Protein AF-A0A154R5U2-F1 (afdb_monomer)

Nearest PDB structures (foldseek):
  1joa-assembly1_A  TM=6.467E-01  e=2.174E-02  Enterococcus faecalis
  8b9y-assembly2_D  TM=5.358E-01  e=7.226E-02  Trypanosoma cruzi
  5ybw-assembly1_A  TM=5.193E-01  e=1.318E-01  Anadara broughtonii
  5zlt-assembly1_C  TM=5.931E-01  e=6.989E-01  Acinetobacter baumannii
  5xvs-assembly1_A  TM=5.935E-01  e=1.557E+00  Acinetobacter baumannii

Sequence (77 aa):
MVDTMMVADLAYISLVERAKNVVVVSSDTDMWPGVMLALRAGCYVLQIHTKAGWRTQTHLINTLDALTARFYEQTSI

Foldseek 3Di:
DVLVVVLVVLLCCCPPVVAQEEEAEELDPSCLNSLVNNLVSNHQYEYEYADAPDDDDVVSLVVDDPSSNVSYHYHYD

Mean predicted aligned error: 2.55 Å

Solvent-accessible surface area (backbone atoms only — not comparable to full-atom values): 4296 Å² total; per-residue (Å²): 111,67,58,62,50,53,31,50,50,40,46,42,42,26,68,72,70,54,42,56,69,44,78,43,82,53,68,60,72,80,44,48,66,26,53,51,50,25,33,73,63,64,15,34,36,40,35,34,16,82,43,68,87,45,73,84,55,67,75,62,60,69,71,48,48,85,71,44,48,76,31,55,47,75,45,42,90

Secondary structure (DSSP, 8-state):
-HHHHHHHHHHIIIIIS--SEEEEE---GGGHHHHHHHHHTT-EEEEEESSTT----HHHHTT--TTGGGGEEEEE-

Radius of gyration: 11.56 Å; Cα contacts (8 Å, |Δi|>4): 122; chains: 1; bounding box: 26×30×29 Å

Structure (mmCIF, N/CA/C/O backbone):
data_AF-A0A154R5U2-F1
#
_entry.id   AF-A0A154R5U2-F1
#
loop_
_atom_site.group_PDB
_atom_site.id
_atom_site.type_symb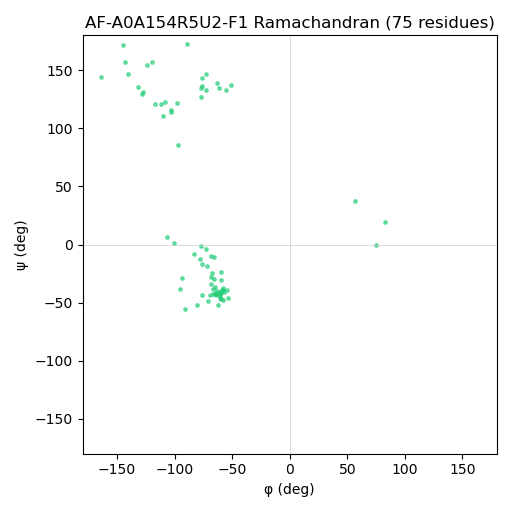ol
_atom_site.label_atom_id
_atom_site.label_alt_id
_atom_site.label_comp_id
_atom_site.label_asym_id
_atom_site.label_entity_id
_atom_site.label_seq_id
_atom_site.pdbx_PDB_ins_code
_atom_site.Cartn_x
_atom_site.Cartn_y
_atom_site.Cartn_z
_atom_site.occupancy
_atom_site.B_iso_or_equiv
_atom_site.auth_seq_id
_atom_site.auth_comp_id
_atom_site.auth_asym_id
_atom_site.auth_atom_id
_atom_site.pdbx_PDB_model_num
ATOM 1 N N . MET A 1 1 ? 2.961 -17.682 -3.448 1.00 62.53 1 MET A N 1
ATOM 2 C CA . MET A 1 1 ? 2.754 -18.108 -2.033 1.00 62.53 1 MET A CA 1
ATOM 3 C C . MET A 1 1 ? 3.376 -17.109 -1.068 1.00 62.53 1 MET A C 1
ATOM 5 O O . MET A 1 1 ? 2.731 -16.778 -0.084 1.00 62.53 1 MET A O 1
ATOM 9 N N . VAL A 1 2 ? 4.570 -16.583 -1.373 1.00 85.19 2 VAL A N 1
ATOM 10 C CA . VAL A 1 2 ? 5.162 -15.456 -0.630 1.00 85.19 2 VAL A CA 1
ATOM 11 C C . VAL A 1 2 ? 4.244 -14.228 -0.652 1.00 85.19 2 VAL A C 1
ATOM 13 O O . VAL A 1 2 ? 4.039 -13.617 0.388 1.00 85.19 2 VAL A O 1
ATOM 16 N N . ASP A 1 3 ? 3.588 -13.945 -1.780 1.00 87.12 3 ASP A N 1
ATOM 17 C CA . ASP A 1 3 ? 2.731 -12.757 -1.941 1.00 87.12 3 ASP A CA 1
ATOM 18 C C . ASP A 1 3 ? 1.550 -12.751 -0.964 1.00 87.12 3 ASP A C 1
ATOM 20 O O . ASP A 1 3 ? 1.257 -11.756 -0.308 1.00 87.12 3 ASP A O 1
ATOM 24 N N . THR A 1 4 ? 0.911 -13.908 -0.779 1.00 91.81 4 THR A N 1
ATOM 25 C CA . THR A 1 4 ? -0.180 -14.066 0.189 1.00 91.81 4 THR A CA 1
ATOM 26 C C . THR A 1 4 ? 0.292 -13.827 1.622 1.00 91.81 4 THR A C 1
ATOM 28 O O . THR A 1 4 ? -0.420 -13.189 2.393 1.00 91.81 4 THR A O 1
ATOM 31 N N . MET A 1 5 ? 1.488 -14.309 1.977 1.00 94.56 5 MET A N 1
ATOM 32 C CA . MET A 1 5 ? 2.064 -14.075 3.304 1.00 94.56 5 MET A CA 1
ATOM 33 C C . MET A 1 5 ? 2.404 -12.599 3.506 1.00 94.56 5 MET A C 1
ATOM 35 O O . MET A 1 5 ? 2.046 -12.039 4.533 1.00 94.56 5 MET A O 1
ATOM 39 N N . MET A 1 6 ? 2.987 -11.940 2.501 1.00 94.69 6 MET A N 1
ATOM 40 C CA . MET A 1 6 ? 3.282 -10.506 2.570 1.00 94.69 6 MET A CA 1
ATOM 41 C C . MET A 1 6 ? 2.015 -9.666 2.751 1.00 94.69 6 MET A C 1
ATOM 43 O O . MET A 1 6 ? 2.010 -8.733 3.549 1.00 94.69 6 MET A O 1
ATOM 47 N N . VAL A 1 7 ? 0.925 -10.004 2.056 1.00 96.44 7 VAL A N 1
ATOM 48 C CA . VAL A 1 7 ? -0.368 -9.324 2.228 1.00 96.44 7 VAL A CA 1
ATOM 49 C C . VAL A 1 7 ? -0.957 -9.582 3.619 1.00 96.44 7 VAL A C 1
ATOM 51 O O . VAL A 1 7 ? -1.518 -8.664 4.217 1.00 96.44 7 VAL A O 1
ATOM 54 N N . ALA A 1 8 ? -0.819 -10.797 4.154 1.00 96.94 8 ALA A N 1
ATOM 55 C CA . ALA A 1 8 ? -1.261 -11.118 5.510 1.00 96.94 8 ALA A CA 1
ATOM 56 C C . ALA A 1 8 ? -0.464 -10.344 6.575 1.00 96.94 8 ALA A C 1
ATOM 58 O O . ALA A 1 8 ? -1.065 -9.785 7.493 1.00 96.94 8 ALA A O 1
ATOM 59 N N . ASP A 1 9 ? 0.856 -10.237 6.414 1.00 96.44 9 ASP A N 1
ATOM 60 C CA . ASP A 1 9 ? 1.720 -9.457 7.304 1.00 96.44 9 ASP A CA 1
ATOM 61 C C . ASP A 1 9 ? 1.377 -7.965 7.235 1.00 96.44 9 ASP A C 1
ATOM 63 O O . ASP A 1 9 ? 1.216 -7.321 8.271 1.00 96.44 9 ASP A O 1
ATOM 67 N N . LEU A 1 10 ? 1.157 -7.430 6.028 1.00 97.19 10 LEU A N 1
ATOM 68 C CA . LEU A 1 10 ? 0.631 -6.078 5.804 1.00 97.19 10 LEU A CA 1
ATOM 69 C C . LEU A 1 10 ? -0.677 -5.847 6.570 1.00 97.19 10 LEU A C 1
ATOM 71 O O . LEU A 1 10 ? -0.838 -4.832 7.246 1.00 97.19 10 LEU A O 1
ATOM 75 N N . ALA A 1 11 ? -1.606 -6.801 6.508 1.00 97.69 11 ALA A N 1
ATOM 76 C CA . ALA A 1 11 ? -2.860 -6.702 7.239 1.00 97.69 11 ALA A CA 1
ATOM 77 C C . ALA A 1 11 ? -2.649 -6.709 8.757 1.00 97.69 11 ALA A C 1
ATOM 79 O O . ALA A 1 11 ? -3.271 -5.915 9.466 1.00 97.69 11 ALA A O 1
ATOM 80 N N . TYR A 1 12 ? -1.757 -7.565 9.252 1.00 98.25 12 TYR A N 1
ATOM 81 C CA . TYR A 1 12 ? -1.431 -7.652 10.669 1.00 98.25 12 TYR A CA 1
ATOM 82 C C . TYR A 1 12 ? -0.829 -6.339 11.195 1.00 98.25 12 TYR A C 1
ATOM 84 O O . TYR A 1 12 ? -1.366 -5.761 12.144 1.00 98.25 12 TYR A O 1
ATOM 92 N N . ILE A 1 13 ? 0.206 -5.802 10.542 1.00 97.94 13 ILE A N 1
ATOM 93 C CA . ILE A 1 13 ? 0.852 -4.557 10.990 1.00 97.94 13 ILE A CA 1
ATOM 94 C C . ILE A 1 13 ? -0.098 -3.353 10.903 1.00 97.94 13 ILE A C 1
ATOM 96 O O . ILE A 1 13 ? -0.103 -2.485 11.779 1.00 97.94 13 ILE A O 1
ATOM 100 N N . SER A 1 14 ? -0.957 -3.299 9.881 1.00 97.62 14 SER A N 1
ATOM 101 C CA . SER A 1 14 ? -1.883 -2.182 9.689 1.00 97.62 14 SER A CA 1
ATOM 102 C C . SER A 1 14 ? -3.073 -2.224 10.647 1.00 97.62 14 SER A C 1
ATOM 104 O O . SER A 1 14 ? -3.450 -1.190 11.197 1.00 97.62 14 SER A O 1
ATOM 106 N N . LEU A 1 15 ? -3.678 -3.394 10.862 1.00 97.31 15 LEU A N 1
ATOM 107 C CA . LEU A 1 15 ? -4.934 -3.514 11.614 1.00 97.31 15 LEU A CA 1
ATOM 108 C C . LEU A 1 15 ? -4.717 -3.856 13.090 1.00 97.31 15 LEU A C 1
ATOM 110 O O . LEU A 1 15 ? -5.441 -3.342 13.946 1.00 97.31 15 LEU A O 1
ATOM 114 N N . VAL A 1 16 ? -3.739 -4.714 13.391 1.00 97.69 16 VAL A N 1
ATOM 115 C CA . VAL A 1 16 ? -3.469 -5.192 14.755 1.00 97.69 16 VAL A CA 1
ATOM 116 C C . VAL A 1 16 ? -2.462 -4.281 15.437 1.00 97.69 16 VAL A C 1
ATOM 118 O O . VAL A 1 16 ? -2.772 -3.699 16.476 1.00 97.69 16 VAL A O 1
ATOM 121 N N . GLU A 1 17 ? -1.291 -4.087 14.829 1.00 97.81 17 GLU A N 1
ATOM 122 C CA . GLU A 1 17 ? -0.247 -3.223 15.403 1.00 97.81 17 GLU A CA 1
ATOM 123 C C . GLU A 1 17 ? -0.533 -1.728 15.202 1.00 97.81 17 GLU A C 1
ATOM 125 O O . GLU A 1 17 ? 0.074 -0.881 15.857 1.00 97.81 17 GLU A O 1
ATOM 130 N N . ARG A 1 18 ? -1.504 -1.393 14.340 1.00 96.06 18 ARG A N 1
ATOM 131 C CA . ARG A 1 18 ? -1.935 -0.018 14.037 1.00 96.06 18 ARG A CA 1
ATOM 132 C C . ARG A 1 18 ? -0.789 0.865 13.543 1.00 96.06 18 ARG A C 1
ATOM 134 O O . ARG A 1 18 ? -0.740 2.060 13.870 1.00 96.06 18 ARG A O 1
ATOM 141 N N . ALA A 1 19 ? 0.111 0.288 12.747 1.00 97.69 19 ALA A N 1
ATOM 142 C CA . ALA A 1 19 ? 1.193 1.015 12.104 1.00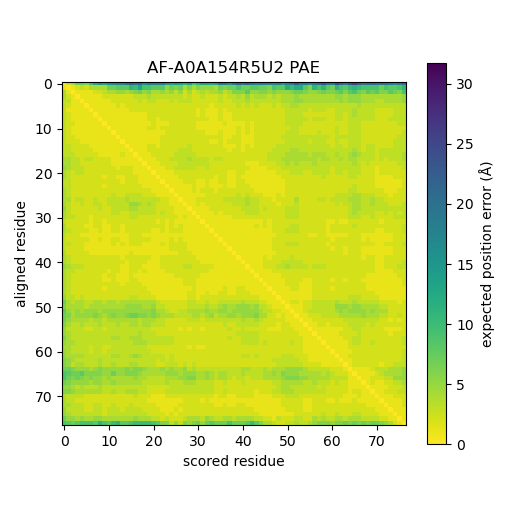 97.69 19 ALA A CA 1
ATOM 143 C C . ALA A 1 19 ? 0.646 2.245 11.361 1.00 97.69 19 ALA A C 1
ATOM 145 O O . ALA A 1 19 ? -0.394 2.191 10.706 1.00 97.69 19 ALA A O 1
ATOM 146 N N . LYS A 1 20 ? 1.336 3.382 11.479 1.00 97.81 20 LYS A N 1
ATOM 147 C CA . LYS A 1 20 ? 0.936 4.630 10.805 1.00 97.81 20 LYS A CA 1
ATOM 148 C C . LYS A 1 20 ? 1.614 4.823 9.463 1.00 97.81 20 LYS A C 1
ATOM 150 O O . LYS A 1 20 ? 1.017 5.427 8.584 1.00 97.81 20 LYS A O 1
ATOM 155 N N . ASN A 1 21 ? 2.815 4.280 9.314 1.00 98.06 21 ASN A N 1
ATOM 156 C CA . ASN A 1 21 ? 3.598 4.347 8.093 1.00 98.06 21 ASN A CA 1
ATOM 157 C C . ASN A 1 21 ? 4.003 2.927 7.717 1.00 98.06 21 ASN A C 1
ATOM 159 O O . ASN A 1 21 ? 4.505 2.189 8.565 1.00 98.06 21 ASN A O 1
ATOM 163 N N . VAL A 1 22 ? 3.786 2.558 6.463 1.00 98.00 22 VAL A N 1
ATOM 164 C CA . VAL A 1 22 ? 4.112 1.243 5.924 1.00 98.00 22 VAL A CA 1
ATOM 165 C C . VAL A 1 22 ? 4.940 1.436 4.664 1.00 98.00 22 VAL A C 1
ATOM 167 O O . VAL A 1 22 ? 4.566 2.198 3.775 1.00 98.00 22 VAL A O 1
ATOM 170 N N . VAL A 1 23 ? 6.073 0.743 4.588 1.00 97.81 23 VAL A N 1
ATOM 171 C CA . VAL A 1 23 ? 6.921 0.730 3.396 1.00 97.81 23 VAL A CA 1
ATOM 172 C C . VAL A 1 23 ? 6.790 -0.633 2.733 1.00 97.81 23 VAL A C 1
ATOM 174 O O . VAL A 1 23 ? 7.065 -1.655 3.357 1.00 97.81 23 VAL A O 1
ATOM 177 N N . VAL A 1 24 ? 6.377 -0.648 1.468 1.00 97.06 24 VAL A N 1
ATOM 178 C CA . VAL A 1 24 ? 6.2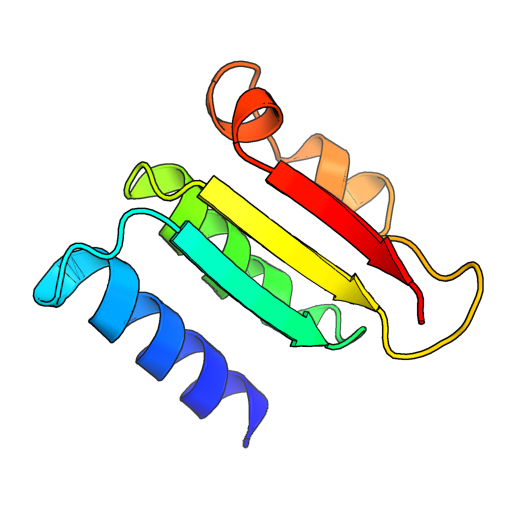51 -1.868 0.664 1.00 97.06 24 VAL A CA 1
ATOM 179 C C . VAL A 1 24 ? 7.331 -1.853 -0.405 1.00 97.06 24 VAL A C 1
ATOM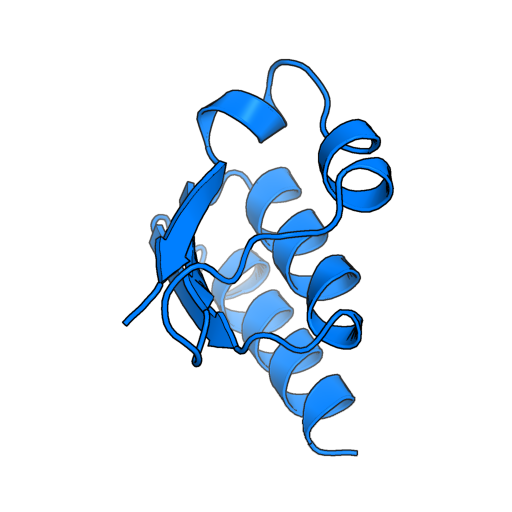 181 O O . VAL A 1 24 ? 7.272 -1.054 -1.334 1.00 97.06 24 VAL A O 1
ATOM 184 N N . VAL A 1 25 ? 8.318 -2.739 -0.293 1.00 96.56 25 VAL A N 1
ATOM 185 C CA . VAL A 1 25 ? 9.378 -2.885 -1.302 1.00 96.56 25 VAL A CA 1
ATOM 186 C C . VAL A 1 25 ? 9.008 -4.030 -2.235 1.00 96.56 25 VAL A C 1
ATOM 188 O O . VAL A 1 25 ? 9.371 -5.180 -2.006 1.00 96.56 25 VAL A O 1
ATOM 191 N N . SER A 1 26 ? 8.220 -3.722 -3.261 1.00 95.12 26 SER A N 1
ATOM 192 C CA . SER A 1 26 ? 7.822 -4.683 -4.285 1.00 95.12 26 SER A CA 1
ATOM 193 C C . SER A 1 26 ? 7.254 -3.972 -5.510 1.00 95.12 26 SER A C 1
ATOM 195 O O . SER A 1 26 ? 6.538 -2.973 -5.404 1.00 95.12 26 SER A O 1
ATOM 197 N N . SER A 1 27 ? 7.546 -4.541 -6.676 1.00 94.62 27 SER A N 1
ATOM 198 C CA . SER A 1 27 ? 6.934 -4.172 -7.955 1.00 94.62 27 SER A CA 1
ATOM 199 C C . SER A 1 27 ? 5.824 -5.125 -8.394 1.00 94.62 27 SER A C 1
ATOM 201 O O . SER A 1 27 ? 5.274 -4.946 -9.481 1.00 94.62 27 SER A O 1
ATOM 203 N N . ASP A 1 28 ? 5.515 -6.140 -7.588 1.00 94.12 28 ASP A N 1
ATOM 204 C CA . ASP A 1 28 ? 4.459 -7.096 -7.897 1.00 94.12 28 ASP A CA 1
ATOM 205 C C . ASP A 1 28 ? 3.076 -6.450 -7.734 1.00 94.12 28 ASP A C 1
ATOM 207 O O . ASP A 1 28 ? 2.785 -5.785 -6.734 1.00 94.12 28 ASP A O 1
ATOM 211 N N . THR A 1 29 ? 2.212 -6.647 -8.727 1.00 94.19 29 THR A N 1
ATOM 212 C CA . THR A 1 29 ? 0.825 -6.181 -8.694 1.00 94.19 29 THR A CA 1
ATOM 213 C C . THR A 1 29 ? -0.013 -6.911 -7.657 1.00 94.19 29 THR A C 1
ATOM 215 O O . THR A 1 29 ? -0.973 -6.332 -7.146 1.00 94.19 29 THR A O 1
ATOM 218 N N . ASP A 1 30 ? 0.374 -8.131 -7.286 1.00 94.56 30 ASP A N 1
ATOM 219 C CA . ASP A 1 30 ? -0.349 -8.952 -6.316 1.00 94.56 30 ASP A CA 1
ATOM 220 C C . ASP A 1 30 ? -0.270 -8.375 -4.889 1.00 94.56 30 ASP A C 1
ATOM 222 O O . ASP A 1 30 ? -1.030 -8.773 -4.008 1.00 94.56 30 ASP A O 1
ATOM 226 N N . MET A 1 31 ? 0.578 -7.361 -4.665 1.00 95.25 31 MET A N 1
ATOM 227 C CA . MET A 1 31 ? 0.631 -6.574 -3.424 1.00 95.25 31 MET A CA 1
ATOM 228 C C . MET A 1 31 ? -0.493 -5.552 -3.289 1.0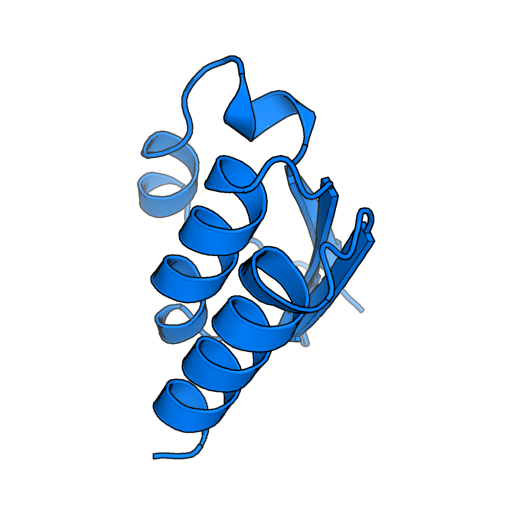0 95.25 31 MET A C 1
ATOM 230 O O . MET A 1 31 ? -0.743 -5.058 -2.186 1.00 95.25 31 MET A O 1
ATOM 234 N N . TRP A 1 32 ? -1.185 -5.220 -4.382 1.00 96.50 32 TRP A N 1
ATOM 235 C CA . TRP A 1 32 ? -2.174 -4.144 -4.384 1.00 96.50 32 TRP A CA 1
ATOM 236 C C . TRP A 1 32 ? -3.301 -4.312 -3.353 1.00 96.50 32 TRP A C 1
ATOM 238 O O . TRP A 1 32 ? -3.624 -3.327 -2.687 1.00 96.50 32 TRP A O 1
ATOM 248 N N . PRO A 1 33 ? -3.867 -5.516 -3.125 1.00 96.19 33 PRO A N 1
ATOM 249 C CA . PRO A 1 33 ? -4.859 -5.714 -2.070 1.00 96.19 33 PRO A CA 1
ATOM 250 C C . PRO A 1 33 ? -4.332 -5.364 -0.670 1.00 96.19 33 PRO A C 1
ATOM 252 O O . PRO A 1 33 ? -5.051 -4.750 0.116 1.00 96.19 33 PRO A O 1
ATOM 255 N N . GLY A 1 34 ? -3.071 -5.697 -0.370 1.00 96.88 34 GLY A N 1
ATOM 256 C CA . GLY A 1 34 ? -2.429 -5.358 0.905 1.00 96.88 34 GLY A CA 1
ATOM 257 C C . GLY A 1 34 ? -2.178 -3.857 1.053 1.00 96.88 34 GLY A C 1
ATOM 258 O O . GLY A 1 34 ? -2.494 -3.279 2.091 1.00 96.88 34 GLY A O 1
ATOM 259 N N . VAL A 1 35 ? -1.698 -3.207 -0.012 1.00 97.81 35 VAL A N 1
ATOM 260 C CA . VAL A 1 35 ? -1.539 -1.742 -0.074 1.00 97.81 35 VAL A CA 1
ATOM 261 C C . VAL A 1 35 ? -2.876 -1.041 0.172 1.00 97.81 35 VAL A C 1
ATOM 263 O O . VAL A 1 35 ? -2.964 -0.144 1.008 1.00 97.81 35 VAL A O 1
ATOM 266 N N . MET A 1 36 ? -3.937 -1.482 -0.505 1.00 97.50 36 MET A N 1
ATOM 267 C CA . MET A 1 36 ? -5.282 -0.938 -0.328 1.00 97.50 36 MET A CA 1
ATOM 268 C C . MET A 1 36 ? -5.799 -1.104 1.093 1.00 97.50 36 MET A C 1
ATOM 270 O O . MET A 1 36 ? -6.353 -0.162 1.658 1.00 97.50 36 MET A O 1
ATOM 274 N N . LEU A 1 37 ? -5.608 -2.282 1.683 1.00 97.00 37 LEU A N 1
ATOM 275 C CA . LEU A 1 37 ? -6.003 -2.544 3.059 1.00 97.00 37 LEU A CA 1
ATOM 276 C C . LEU A 1 37 ? -5.284 -1.599 4.029 1.00 97.00 37 LEU A C 1
ATOM 278 O O . LEU A 1 37 ? -5.945 -0.986 4.867 1.00 97.00 37 LEU A O 1
ATOM 282 N N . ALA A 1 38 ? -3.969 -1.422 3.884 1.00 97.88 38 ALA A N 1
ATOM 283 C CA . ALA A 1 38 ? -3.190 -0.511 4.720 1.00 97.88 38 ALA A CA 1
ATOM 284 C C . ALA A 1 38 ? -3.678 0.944 4.592 1.00 97.88 38 ALA A C 1
ATOM 286 O O . ALA A 1 38 ? -3.935 1.608 5.597 1.00 97.88 38 ALA A O 1
ATOM 287 N N . LEU A 1 39 ? -3.905 1.426 3.367 1.00 97.69 39 LEU A N 1
ATOM 288 C CA . LEU A 1 39 ? -4.452 2.768 3.130 1.00 97.69 39 LEU A CA 1
ATOM 289 C C . LEU A 1 39 ? -5.837 2.945 3.768 1.00 97.69 39 LEU A C 1
ATOM 291 O O . LEU A 1 39 ? -6.117 3.970 4.388 1.00 97.69 39 LEU A O 1
ATOM 295 N N . ARG A 1 40 ? -6.708 1.934 3.664 1.00 96.31 40 ARG A N 1
ATOM 296 C CA . ARG A 1 40 ? -8.047 1.937 4.280 1.00 96.31 40 ARG A CA 1
ATOM 297 C C . ARG A 1 40 ? -7.997 1.867 5.806 1.00 96.31 40 ARG A C 1
ATOM 299 O O . ARG A 1 40 ? -8.883 2.416 6.455 1.00 96.31 40 ARG A O 1
ATOM 306 N N . ALA A 1 41 ? -6.957 1.261 6.374 1.00 96.25 41 ALA A N 1
ATOM 307 C CA . ALA A 1 41 ? -6.667 1.301 7.807 1.00 96.25 41 ALA A CA 1
ATOM 308 C C . ALA A 1 41 ? -6.136 2.674 8.277 1.00 96.25 41 ALA A C 1
ATOM 310 O O . ALA A 1 41 ? -5.938 2.887 9.476 1.00 96.25 41 ALA A O 1
ATOM 311 N N . GLY A 1 42 ? -5.926 3.620 7.353 1.00 96.00 42 GLY A N 1
ATOM 312 C CA . GLY A 1 42 ? -5.397 4.952 7.638 1.00 96.00 42 GLY A CA 1
ATOM 313 C C . GLY A 1 42 ? -3.874 4.992 7.748 1.00 96.00 42 GLY A C 1
ATOM 314 O O . GLY A 1 42 ? -3.338 5.917 8.361 1.00 96.00 42 GLY A O 1
ATOM 315 N N . CYS A 1 43 ? -3.177 3.993 7.202 1.00 98.12 43 CYS A N 1
ATOM 316 C CA . CYS A 1 43 ? -1.728 4.030 7.065 1.00 98.12 43 CYS A CA 1
ATOM 317 C C . CYS A 1 43 ? -1.335 4.952 5.907 1.00 98.12 43 CYS A C 1
ATOM 319 O O . CYS A 1 43 ? -1.963 4.942 4.850 1.00 98.12 43 CYS A O 1
ATOM 321 N N . TYR A 1 44 ? -0.239 5.678 6.081 1.00 98.56 44 TYR A N 1
ATOM 322 C CA . TYR A 1 44 ? 0.543 6.200 4.974 1.00 98.56 44 TYR A CA 1
ATOM 323 C C . TYR A 1 44 ? 1.386 5.065 4.384 1.00 98.56 44 TYR A C 1
ATOM 325 O O . TYR A 1 44 ? 2.094 4.372 5.119 1.00 98.56 44 TYR A O 1
ATOM 333 N N . VAL A 1 45 ? 1.293 4.847 3.075 1.00 98.50 45 VAL A N 1
ATOM 334 C CA . VAL A 1 45 ? 1.990 3.772 2.367 1.00 98.50 45 VAL A CA 1
ATOM 335 C C . VAL A 1 45 ? 2.969 4.366 1.365 1.00 98.50 45 VAL A C 1
ATOM 337 O O . VAL A 1 45 ? 2.563 5.049 0.427 1.00 98.50 45 VAL A O 1
ATOM 340 N N . LEU A 1 46 ? 4.249 4.035 1.533 1.00 98.44 46 LEU A N 1
ATOM 341 C CA . LEU A 1 46 ? 5.290 4.275 0.540 1.00 98.44 46 LEU A CA 1
ATOM 342 C C . LEU A 1 46 ? 5.614 2.963 -0.176 1.00 98.44 46 LEU A C 1
ATOM 344 O O . LEU A 1 46 ? 6.136 2.029 0.435 1.00 98.44 46 LEU A O 1
ATOM 348 N N . GLN A 1 47 ? 5.345 2.894 -1.475 1.00 97.88 47 GLN A N 1
ATOM 349 C CA . GLN A 1 47 ? 5.724 1.752 -2.299 1.00 97.88 47 GLN A CA 1
ATOM 350 C C . GLN A 1 47 ? 7.032 2.019 -3.053 1.00 97.88 47 GLN A C 1
ATOM 352 O O . GLN A 1 47 ? 7.130 2.958 -3.839 1.00 97.88 47 GLN A O 1
ATOM 357 N N . ILE A 1 48 ? 8.035 1.168 -2.842 1.00 98.06 48 ILE A N 1
ATOM 358 C CA . ILE A 1 48 ? 9.313 1.203 -3.554 1.00 98.06 48 ILE A CA 1
ATOM 359 C C . ILE A 1 48 ? 9.317 0.091 -4.601 1.00 98.06 48 ILE A C 1
ATOM 361 O O . ILE A 1 48 ? 9.328 -1.098 -4.278 1.00 98.06 48 ILE A O 1
ATOM 365 N N . HIS A 1 49 ? 9.333 0.491 -5.867 1.00 97.88 49 HIS A N 1
ATOM 366 C CA . HIS A 1 49 ? 9.453 -0.408 -7.006 1.00 97.88 49 HIS A CA 1
ATOM 367 C C . HIS A 1 49 ? 10.896 -0.879 -7.169 1.00 97.88 49 HIS A C 1
ATOM 369 O O . HIS A 1 49 ? 11.827 -0.079 -7.137 1.00 97.88 49 HIS A O 1
ATOM 375 N N . THR A 1 50 ? 11.093 -2.177 -7.397 1.00 95.75 50 THR A N 1
ATOM 376 C CA . THR A 1 50 ? 12.416 -2.823 -7.425 1.00 95.75 50 THR A CA 1
ATOM 377 C C . THR A 1 50 ? 13.210 -2.571 -8.710 1.00 95.75 50 THR A C 1
ATOM 379 O O . THR A 1 50 ? 14.337 -3.046 -8.844 1.00 95.75 50 THR A O 1
ATOM 382 N N . LYS A 1 51 ? 12.642 -1.834 -9.671 1.00 94.31 51 LYS A N 1
ATOM 383 C CA . LYS A 1 51 ? 13.266 -1.493 -10.953 1.00 94.31 51 LYS A CA 1
ATOM 384 C C . LYS A 1 51 ? 13.128 -0.004 -11.242 1.00 94.31 51 LYS A C 1
ATOM 386 O O . LYS A 1 51 ? 12.039 0.549 -11.116 1.00 94.31 51 LYS A O 1
ATOM 391 N N . ALA A 1 52 ? 14.213 0.609 -11.706 1.00 94.44 52 ALA A N 1
ATOM 392 C CA . ALA A 1 52 ? 14.249 2.026 -12.040 1.00 94.44 52 ALA A CA 1
ATOM 393 C C . ALA A 1 52 ? 13.166 2.410 -13.062 1.00 94.44 52 ALA A C 1
ATOM 395 O O . ALA A 1 52 ? 12.974 1.737 -14.081 1.00 94.44 52 ALA A O 1
ATOM 396 N N . GLY A 1 53 ? 12.445 3.495 -12.774 1.00 93.75 53 GLY A N 1
ATOM 397 C CA . GLY A 1 53 ? 11.375 4.027 -13.621 1.00 93.75 53 GLY A CA 1
ATOM 398 C C . GLY A 1 53 ? 10.072 3.224 -13.589 1.00 93.75 53 GLY A C 1
ATOM 399 O O . GLY A 1 53 ? 9.114 3.597 -14.270 1.00 93.75 53 GLY A O 1
ATOM 400 N N . TRP A 1 54 ? 10.007 2.135 -12.818 1.00 96.31 54 TRP A N 1
ATOM 401 C CA . TRP A 1 54 ? 8.758 1.410 -12.627 1.00 96.31 54 TRP A CA 1
ATOM 402 C C . TRP A 1 54 ? 7.810 2.195 -11.733 1.00 96.31 54 TRP A C 1
ATOM 404 O O . TRP A 1 54 ? 8.208 2.918 -10.822 1.00 96.31 54 TRP A O 1
ATOM 414 N N . ARG A 1 55 ? 6.526 2.034 -12.034 1.00 96.69 55 ARG A N 1
ATOM 415 C CA . ARG A 1 55 ? 5.425 2.675 -11.333 1.00 96.69 55 ARG A CA 1
ATOM 416 C C . ARG A 1 55 ? 4.255 1.719 -11.242 1.00 96.69 55 ARG A C 1
ATOM 418 O O . ARG A 1 55 ? 4.077 0.842 -12.090 1.00 96.69 55 ARG A O 1
ATOM 425 N N . THR A 1 56 ? 3.408 1.966 -10.266 1.00 96.81 56 THR A N 1
ATOM 426 C CA . THR A 1 56 ? 2.129 1.299 -10.101 1.00 96.81 56 THR A CA 1
ATOM 427 C C . THR A 1 56 ? 1.255 1.571 -11.313 1.00 96.81 56 THR A C 1
ATOM 429 O O . THR A 1 56 ? 1.170 2.693 -11.824 1.00 96.81 56 THR A O 1
ATOM 432 N N . GLN A 1 57 ? 0.622 0.511 -11.800 1.00 96.06 57 GLN A N 1
ATOM 433 C CA . GLN A 1 57 ? -0.173 0.555 -13.016 1.00 96.06 57 GLN A CA 1
ATOM 434 C C . GLN A 1 57 ? -1.370 1.496 -12.837 1.00 96.06 57 GLN A C 1
ATOM 436 O O . GLN A 1 57 ? -2.028 1.500 -11.798 1.00 96.06 57 GLN A O 1
ATOM 441 N N . THR A 1 58 ? -1.675 2.297 -13.860 1.00 95.56 58 THR A N 1
ATOM 442 C CA . THR A 1 58 ? -2.679 3.371 -13.764 1.00 95.56 58 THR A CA 1
ATOM 443 C C . THR A 1 58 ? -4.058 2.863 -13.351 1.00 95.56 58 THR A C 1
ATOM 445 O O . THR A 1 58 ? -4.736 3.516 -12.567 1.00 95.56 58 THR A O 1
ATOM 448 N N . HIS A 1 59 ? -4.472 1.685 -13.823 1.00 95.94 59 HIS A N 1
ATOM 449 C CA . HIS A 1 59 ? -5.773 1.131 -13.452 1.00 95.94 59 HIS A CA 1
ATOM 450 C C . HIS A 1 59 ? -5.862 0.773 -11.960 1.00 95.94 59 HIS A C 1
ATOM 452 O O . HIS A 1 59 ? -6.943 0.871 -11.393 1.00 95.94 59 HIS A O 1
ATOM 458 N N . LEU A 1 60 ? -4.741 0.415 -11.321 1.00 96.38 60 LEU A N 1
ATOM 459 C CA . LEU A 1 60 ? -4.675 0.200 -9.877 1.00 96.38 60 LEU A CA 1
ATOM 460 C C . LEU A 1 60 ? -4.782 1.540 -9.151 1.00 96.38 60 LEU A C 1
ATOM 462 O O . LEU A 1 60 ? -5.640 1.695 -8.290 1.00 96.38 60 LEU A O 1
ATOM 466 N N . ILE A 1 61 ? -4.012 2.548 -9.567 1.00 96.62 61 ILE A N 1
ATOM 467 C CA . ILE A 1 61 ? -4.097 3.909 -9.007 1.00 96.62 61 ILE A CA 1
ATOM 468 C C . ILE A 1 61 ? -5.526 4.462 -9.067 1.00 96.62 61 ILE A C 1
ATOM 470 O O . ILE A 1 61 ? -5.991 5.058 -8.102 1.00 96.62 61 ILE A O 1
ATOM 474 N N . ASN A 1 62 ? -6.258 4.195 -10.148 1.00 95.75 62 ASN A N 1
ATOM 475 C CA . ASN A 1 62 ? -7.645 4.636 -10.313 1.00 95.75 62 ASN A CA 1
ATOM 476 C C . ASN A 1 62 ? -8.634 3.995 -9.321 1.00 95.75 62 ASN A C 1
ATOM 478 O O . ASN A 1 62 ? -9.778 4.433 -9.245 1.00 95.75 62 ASN A O 1
ATOM 482 N N . THR A 1 63 ? -8.225 2.967 -8.570 1.00 96.12 63 THR A N 1
ATOM 483 C CA . THR A 1 63 ? -9.037 2.392 -7.484 1.00 96.12 63 THR A CA 1
ATOM 484 C C . THR A 1 63 ? -8.908 3.162 -6.164 1.00 96.12 63 THR A C 1
ATOM 486 O O . THR A 1 63 ? -9.664 2.899 -5.228 1.00 96.12 63 THR A O 1
ATOM 489 N N . LEU A 1 64 ? -7.982 4.126 -6.078 1.00 95.38 64 LEU A N 1
ATOM 490 C CA . LEU A 1 64 ? -7.867 5.039 -4.943 1.00 95.38 64 LEU A CA 1
ATOM 491 C C . LEU A 1 64 ? -8.961 6.107 -5.009 1.00 95.38 64 LEU A C 1
ATOM 493 O O . LEU A 1 64 ? -9.209 6.710 -6.052 1.00 95.38 64 LEU A O 1
ATOM 497 N N . ASP A 1 65 ? -9.577 6.386 -3.865 1.00 94.31 65 ASP A N 1
ATOM 498 C CA . ASP A 1 65 ? -10.411 7.575 -3.700 1.00 94.31 65 ASP A CA 1
ATOM 499 C C . ASP A 1 65 ? -9.576 8.773 -3.227 1.00 94.31 65 ASP A C 1
ATOM 501 O O . ASP A 1 65 ? -8.402 8.649 -2.880 1.00 94.31 65 ASP A O 1
ATOM 505 N N . ALA A 1 66 ? -10.185 9.959 -3.184 1.00 90.62 66 ALA A N 1
ATOM 506 C CA . ALA A 1 66 ? -9.486 11.188 -2.808 1.00 90.62 66 ALA A CA 1
ATOM 507 C C . ALA A 1 66 ? -8.884 11.160 -1.389 1.00 90.62 66 ALA A C 1
ATOM 509 O O . ALA A 1 66 ? -7.963 11.928 -1.109 1.00 90.62 66 ALA A O 1
ATOM 510 N N . LEU A 1 67 ? -9.406 10.318 -0.490 1.00 90.31 67 LEU A N 1
ATOM 511 C CA . LEU A 1 67 ? -8.893 10.188 0.871 1.00 90.31 67 LEU A CA 1
ATOM 512 C C . LEU A 1 67 ? -7.656 9.295 0.885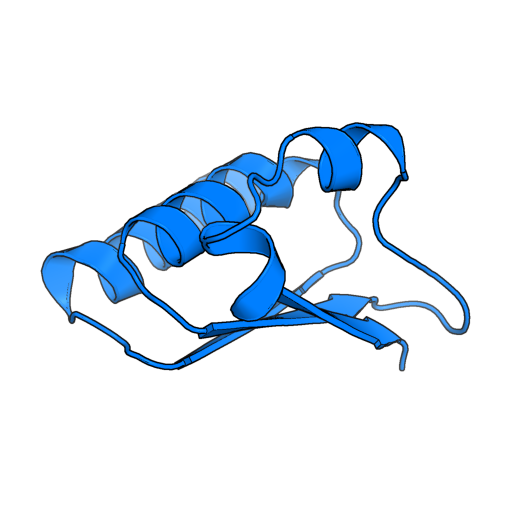 1.00 90.31 67 LEU A C 1
ATOM 514 O O . LEU A 1 67 ? -6.611 9.715 1.366 1.00 90.31 67 LEU A O 1
ATOM 518 N N . THR A 1 68 ? -7.757 8.103 0.306 1.00 93.94 68 THR A N 1
ATOM 519 C CA . THR A 1 68 ? -6.670 7.117 0.246 1.00 93.94 68 THR A CA 1
ATO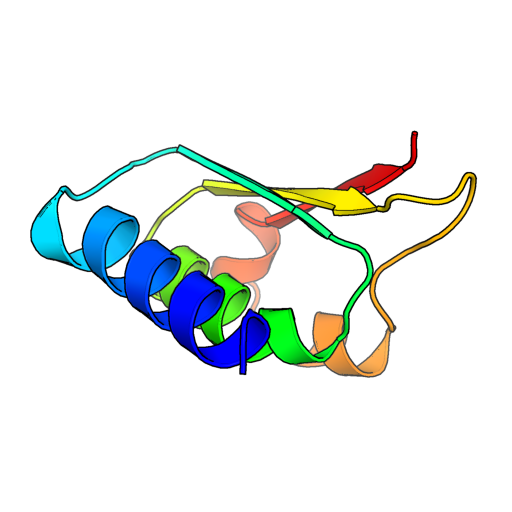M 520 C C . THR A 1 68 ? -5.522 7.562 -0.657 1.00 93.94 68 THR A C 1
ATOM 522 O O . THR A 1 68 ? -4.365 7.341 -0.314 1.00 93.94 68 THR A O 1
ATOM 525 N N . ALA A 1 69 ? -5.808 8.279 -1.748 1.00 94.75 69 ALA A N 1
ATOM 526 C CA . ALA A 1 69 ? -4.790 8.797 -2.662 1.00 94.75 69 ALA A CA 1
ATOM 527 C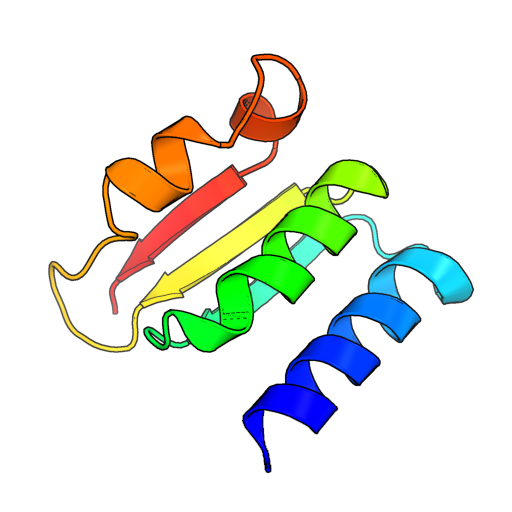 C . ALA A 1 69 ? -3.786 9.746 -1.987 1.00 94.75 69 ALA A C 1
ATOM 529 O O . ALA A 1 69 ? -2.629 9.789 -2.384 1.00 94.75 69 ALA A O 1
ATOM 530 N N . ARG A 1 70 ? -4.201 10.486 -0.948 1.00 95.81 70 ARG A N 1
ATOM 531 C CA . ARG A 1 70 ? -3.319 11.404 -0.200 1.00 95.81 70 ARG A CA 1
ATOM 532 C C . ARG A 1 70 ? -2.298 10.689 0.681 1.00 95.81 70 ARG A C 1
ATOM 534 O O . ARG A 1 70 ? -1.334 11.314 1.105 1.00 95.81 70 ARG A O 1
ATOM 541 N N . PHE A 1 71 ? -2.541 9.419 0.986 1.00 97.56 71 PHE A N 1
ATOM 542 C CA . PHE A 1 71 ? -1.701 8.608 1.862 1.00 97.56 71 PHE A CA 1
ATOM 543 C C . PHE A 1 71 ? -0.878 7.580 1.089 1.00 97.56 71 PHE A C 1
ATOM 545 O O . PHE A 1 71 ? -0.223 6.749 1.708 1.00 97.56 71 PHE A O 1
ATOM 552 N N . TYR A 1 72 ? -0.912 7.622 -0.242 1.00 98.19 72 TYR A N 1
ATOM 553 C CA . TYR A 1 72 ? -0.161 6.715 -1.092 1.00 98.19 72 TYR A CA 1
ATOM 554 C C . TYR A 1 72 ? 0.934 7.464 -1.845 1.00 98.19 72 TYR A C 1
ATOM 556 O O . TYR A 1 72 ? 0.655 8.356 -2.647 1.00 98.19 72 TYR A O 1
ATOM 564 N N . GLU A 1 73 ? 2.174 7.041 -1.639 1.00 98.12 73 GLU A N 1
ATOM 565 C CA . GLU A 1 73 ? 3.326 7.488 -2.408 1.00 98.12 73 GLU A CA 1
ATOM 566 C C . GLU A 1 73 ? 4.051 6.304 -3.036 1.00 98.12 73 GLU A C 1
ATOM 568 O O . GLU A 1 73 ? 4.000 5.169 -2.557 1.00 98.12 73 GLU A O 1
ATOM 573 N N . GLN A 1 74 ? 4.743 6.576 -4.138 1.00 97.56 74 GLN A N 1
ATOM 574 C CA . GLN A 1 74 ? 5.544 5.578 -4.823 1.00 97.56 74 GLN A CA 1
ATOM 575 C C . GLN A 1 74 ? 6.849 6.173 -5.332 1.00 97.56 74 GLN A C 1
ATOM 577 O O . GLN A 1 74 ? 6.900 7.325 -5.762 1.00 97.56 74 GLN A O 1
ATOM 582 N N . THR A 1 75 ? 7.887 5.351 -5.335 1.00 97.94 75 THR A N 1
ATOM 583 C CA . THR A 1 75 ? 9.177 5.645 -5.955 1.00 97.94 75 THR A CA 1
ATOM 584 C C . THR A 1 75 ? 9.765 4.361 -6.536 1.00 97.94 75 THR A C 1
ATOM 586 O O . THR A 1 75 ? 9.238 3.272 -6.309 1.00 97.94 75 THR A O 1
ATOM 589 N N . SER A 1 76 ? 10.854 4.464 -7.284 1.00 96.56 76 SER A N 1
ATOM 590 C CA . SER A 1 76 ? 11.658 3.321 -7.709 1.00 96.56 76 SER A CA 1
ATOM 591 C C . SER A 1 76 ? 13.078 3.450 -7.175 1.00 96.56 76 SER A C 1
ATOM 593 O O . SER A 1 76 ? 13.523 4.564 -6.89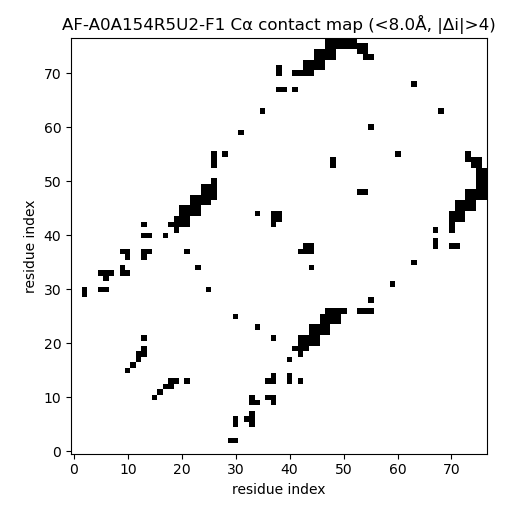8 1.00 96.56 76 SER A O 1
ATOM 595 N N . ILE A 1 77 ? 13.776 2.317 -7.059 1.00 92.44 77 ILE A N 1
ATOM 596 C CA . ILE A 1 77 ? 15.235 2.293 -6.852 1.00 92.44 77 ILE A CA 1
ATOM 597 C C . ILE A 1 77 ? 15.940 3.036 -7.995 1.00 92.44 77 ILE A C 1
ATOM 599 O O . ILE A 1 77 ? 15.440 2.951 -9.145 1.00 92.44 77 ILE A O 1
#

pLDDT: mean 95.6, std 4.48, range [62.53, 98.56]